Protein AF-A0A950DWE0-F1 (afdb_monomer_lite)

Secondary structure (DSSP, 8-state):
-B-SS-EEEE-TT-SS-SEEEE---B-----SSTTTT---B----EE-PPPP---HHHHHHHHHHHHHHTTPPPTT-HHHHHHHHHHHHHHHHHHHTTSPPPPPP------------S-------------

pLDDT: mean 74.52, std 23.55, range [26.28, 98.31]

Foldseek 3Di:
DDDQQWDWAADPVDDFQRIKIWRWHFDQDPDPDPPRPPRDTDRGDIDGDGDDDDDPVVVVVVVVVVCVVVVHDDPCDPVVVVVVVQVVVQVVVCVVVVNDHRDDPPPDDPPPPPDDDDDDDDDDPPPDPDD

Sequence (131 aa):
IGGTKKMLVWNDLEADEKIKVYDRGVCTNGGSGIEKLAVSYRSGDMWAPRLEQAEALSREFAYFHDCIEASRAPFNDGMAGWRVVRMIEAATESLRVKGRTVPLARTGSLVREEKRACGDKPAQPFVEVAA

Radius of gyration: 21.98 Å; chains: 1; bounding box: 48×46×48 Å

Structure (mmCIF, N/CA/C/O backbone):
data_AF-A0A950DWE0-F1
#
_entry.id   AF-A0A950DWE0-F1
#
loop_
_atom_site.group_PDB
_atom_site.id
_atom_site.type_symbol
_atom_site.label_atom_id
_atom_site.label_alt_id
_atom_site.label_comp_id
_atom_site.label_asym_id
_atom_site.label_entity_id
_atom_site.label_seq_id
_atom_site.pdbx_PDB_ins_code
_atom_site.Cartn_x
_atom_site.Cartn_y
_atom_site.Cartn_z
_atom_site.occupancy
_atom_site.B_iso_or_equiv
_atom_site.auth_seq_id
_atom_site.auth_comp_id
_atom_site.auth_asym_id
_atom_site.auth_atom_id
_atom_site.pdbx_PDB_model_num
ATOM 1 N N . ILE A 1 1 ? -7.144 -6.742 10.919 1.00 78.06 1 ILE A N 1
ATOM 2 C CA . ILE A 1 1 ? -8.432 -6.368 10.278 1.00 78.06 1 ILE A CA 1
ATOM 3 C C . ILE A 1 1 ? -9.459 -7.453 10.593 1.00 78.06 1 ILE A C 1
ATOM 5 O O . ILE A 1 1 ? -9.222 -8.610 10.267 1.00 78.06 1 ILE A O 1
ATOM 9 N N . GLY A 1 2 ? -10.562 -7.117 11.266 1.00 80.19 2 GLY A N 1
ATOM 10 C CA . GLY A 1 2 ? -11.627 -8.073 11.597 1.00 80.19 2 GLY A CA 1
ATOM 11 C C . GLY A 1 2 ? -12.855 -7.864 10.715 1.00 80.19 2 GLY A C 1
ATOM 12 O O . GLY A 1 2 ? -13.335 -6.741 10.606 1.00 80.19 2 GLY A O 1
ATOM 13 N N . GLY A 1 3 ? -13.354 -8.926 10.083 1.00 78.94 3 GLY A N 1
ATOM 14 C CA . GLY A 1 3 ? -14.628 -8.933 9.364 1.00 78.94 3 GLY A CA 1
ATOM 15 C C . GLY A 1 3 ? -15.658 -9.828 10.053 1.00 78.94 3 GLY A C 1
ATOM 16 O O . GLY A 1 3 ? -15.336 -10.596 10.955 1.00 78.94 3 GLY A O 1
ATOM 17 N N . THR A 1 4 ? -16.911 -9.781 9.597 1.00 73.62 4 THR A N 1
ATOM 18 C CA . THR A 1 4 ? -18.013 -10.570 10.185 1.00 73.62 4 THR A CA 1
ATOM 19 C C . THR A 1 4 ? -17.765 -12.080 10.127 1.00 73.62 4 THR A C 1
ATOM 21 O O . THR A 1 4 ? -18.188 -12.808 11.019 1.00 73.62 4 THR A O 1
ATOM 24 N N . LYS A 1 5 ? -17.081 -12.560 9.079 1.00 75.75 5 LYS A N 1
ATOM 25 C CA . LYS A 1 5 ? -16.852 -13.994 8.823 1.00 75.75 5 LYS A CA 1
ATOM 26 C C . LYS A 1 5 ? -15.431 -14.461 9.136 1.00 75.75 5 LYS A C 1
ATOM 28 O O . LYS A 1 5 ? -15.255 -15.611 9.519 1.00 75.75 5 LYS A O 1
ATOM 33 N N . LYS A 1 6 ? -14.435 -13.603 8.900 1.00 82.69 6 LYS A N 1
ATOM 34 C CA . LYS A 1 6 ? -13.008 -13.934 8.989 1.00 82.69 6 LYS A CA 1
ATOM 35 C C . LYS A 1 6 ? -12.225 -12.767 9.574 1.00 82.69 6 LYS A C 1
ATOM 37 O O . LYS A 1 6 ? -12.617 -11.610 9.425 1.00 82.69 6 LYS A O 1
ATOM 42 N N . MET A 1 7 ? -11.079 -13.076 10.161 1.00 86.31 7 MET A N 1
ATOM 43 C CA . MET A 1 7 ? -10.109 -12.111 10.666 1.00 86.31 7 MET A CA 1
ATOM 44 C C . MET A 1 7 ? -8.793 -12.279 9.909 1.00 86.31 7 MET A C 1
ATOM 46 O O . MET A 1 7 ? -8.331 -13.399 9.711 1.00 86.31 7 MET A O 1
ATOM 50 N N . LEU A 1 8 ? -8.189 -11.166 9.503 1.00 89.19 8 LEU A N 1
ATOM 51 C CA . LEU A 1 8 ? -6.874 -11.124 8.875 1.00 89.19 8 LEU A CA 1
ATOM 52 C C . LEU A 1 8 ? -5.895 -10.399 9.795 1.00 89.19 8 LEU A C 1
ATOM 54 O O . LEU A 1 8 ? -6.138 -9.259 10.215 1.00 89.19 8 LEU A O 1
ATOM 58 N N . VAL A 1 9 ? -4.788 -11.069 10.085 1.00 89.06 9 VAL A N 1
ATOM 59 C CA . VAL A 1 9 ? -3.637 -10.501 10.780 1.00 89.06 9 VAL A CA 1
ATOM 60 C C . VAL A 1 9 ? -2.523 -10.339 9.759 1.00 89.06 9 VAL A C 1
ATOM 62 O O . VAL A 1 9 ? -2.217 -11.282 9.031 1.00 89.06 9 VAL A O 1
ATOM 65 N N . TRP A 1 10 ? -1.954 -9.139 9.698 1.00 91.06 10 TRP A N 1
ATOM 66 C CA . TRP A 1 10 ? -0.725 -8.867 8.967 1.00 91.06 10 TRP A CA 1
ATOM 67 C C . TRP A 1 10 ? 0.367 -8.544 9.984 1.00 91.06 10 TRP A C 1
ATOM 69 O O . TRP A 1 10 ? 0.164 -7.684 10.839 1.00 91.06 10 TRP A O 1
ATOM 79 N N . ASN A 1 11 ? 1.480 -9.264 9.902 1.00 88.12 11 ASN A N 1
ATOM 80 C CA . ASN A 1 11 ? 2.677 -9.054 10.697 1.00 88.12 11 ASN A CA 1
ATOM 81 C C . ASN A 1 11 ? 3.884 -9.009 9.754 1.00 88.12 11 ASN A C 1
ATOM 83 O O . ASN A 1 11 ? 4.277 -10.022 9.183 1.00 88.12 11 ASN A O 1
ATOM 87 N N . ASP A 1 12 ? 4.456 -7.831 9.552 1.00 86.00 12 ASP A N 1
ATOM 88 C CA . ASP A 1 12 ? 5.609 -7.630 8.678 1.00 86.00 12 ASP A CA 1
ATOM 89 C C . ASP A 1 12 ? 6.938 -8.065 9.315 1.00 86.00 12 ASP A C 1
ATOM 91 O O . ASP A 1 12 ? 7.900 -8.284 8.575 1.00 86.00 12 ASP A O 1
ATOM 95 N N . LEU A 1 13 ? 6.970 -8.279 10.635 1.00 87.25 13 LEU A N 1
ATOM 96 C CA . LEU A 1 13 ? 8.123 -8.821 11.363 1.00 87.25 13 LEU A CA 1
ATOM 97 C C . LEU A 1 13 ? 8.299 -10.332 11.160 1.00 87.25 13 LEU A C 1
ATOM 99 O O . LEU A 1 13 ? 9.404 -10.850 11.302 1.00 87.25 13 LEU A O 1
ATOM 103 N N . GLU A 1 14 ? 7.230 -11.051 10.814 1.00 84.62 14 GLU A N 1
ATOM 104 C CA . GLU A 1 14 ? 7.319 -12.463 10.438 1.00 84.62 14 GLU A CA 1
ATOM 105 C C . GLU A 1 14 ? 7.824 -12.596 8.994 1.00 84.62 14 GLU A C 1
ATOM 107 O O . GLU A 1 14 ? 7.422 -11.837 8.112 1.00 84.62 14 GLU A O 1
ATOM 112 N N . ALA A 1 15 ? 8.732 -13.537 8.726 1.00 80.12 15 ALA A N 1
ATOM 113 C CA . ALA A 1 15 ? 9.307 -13.706 7.389 1.00 80.12 15 ALA A CA 1
ATOM 114 C C . ALA A 1 15 ? 8.353 -14.453 6.441 1.00 80.12 15 ALA A C 1
ATOM 116 O O . ALA A 1 15 ? 8.059 -13.966 5.347 1.00 80.12 15 ALA A O 1
ATOM 117 N N . ASP A 1 16 ? 7.832 -15.598 6.882 1.00 81.06 16 ASP A N 1
ATOM 118 C CA . ASP A 1 16 ? 7.116 -16.540 6.013 1.00 81.06 16 ASP A CA 1
ATOM 119 C C . ASP A 1 16 ? 5.592 -16.381 6.083 1.00 81.06 16 ASP A C 1
ATOM 121 O O . ASP A 1 16 ? 4.914 -16.355 5.057 1.00 81.06 16 ASP A O 1
ATOM 125 N N . GLU A 1 17 ? 5.040 -16.204 7.284 1.00 86.50 17 GLU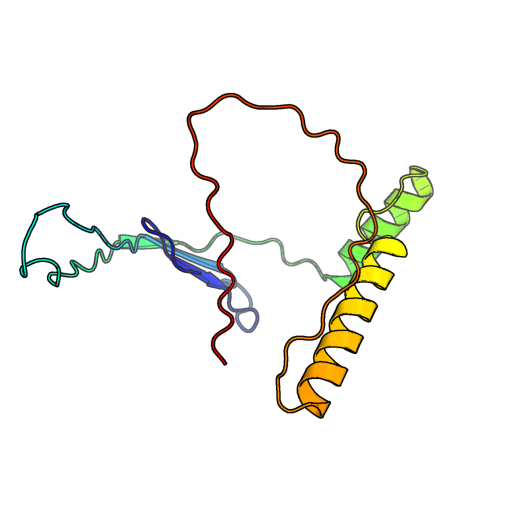 A N 1
ATOM 126 C CA . GLU A 1 17 ? 3.593 -16.157 7.528 1.00 86.50 17 GLU A CA 1
ATOM 127 C C . GLU A 1 17 ? 3.094 -14.729 7.769 1.00 86.50 17 GLU A C 1
ATOM 129 O O . GLU A 1 17 ? 2.302 -14.467 8.677 1.00 86.50 17 GLU A O 1
ATOM 134 N N . LYS A 1 18 ? 3.545 -13.783 6.933 1.00 87.62 18 LYS A N 1
ATOM 135 C CA . LYS A 1 18 ? 3.194 -12.359 7.077 1.00 87.62 18 LYS A CA 1
ATOM 136 C C . LYS A 1 18 ? 1.691 -12.132 7.163 1.00 87.62 18 LYS A C 1
ATOM 138 O O . LYS A 1 18 ? 1.254 -11.221 7.856 1.00 87.62 18 LYS A O 1
ATOM 143 N N . ILE A 1 19 ? 0.895 -12.931 6.456 1.00 91.31 19 ILE A N 1
ATOM 144 C CA . ILE A 1 19 ? -0.564 -12.848 6.479 1.00 91.31 19 ILE A CA 1
ATOM 145 C C . ILE A 1 19 ? -1.131 -14.146 7.042 1.00 91.31 19 ILE A C 1
ATOM 147 O O . ILE A 1 19 ? -0.874 -15.222 6.509 1.00 91.31 19 ILE A O 1
ATOM 151 N N . LYS A 1 20 ? -1.975 -14.026 8.068 1.00 90.44 20 LYS A N 1
ATOM 152 C CA . LYS A 1 20 ? -2.744 -15.137 8.638 1.00 90.44 20 LYS A CA 1
ATOM 153 C C . LYS A 1 20 ? -4.224 -14.832 8.535 1.00 90.44 20 LYS A C 1
ATOM 155 O O . LYS A 1 20 ? -4.692 -13.791 9.007 1.00 90.44 20 LYS A O 1
ATOM 160 N N . VAL A 1 21 ? -4.964 -15.745 7.918 1.00 89.25 21 VAL A N 1
ATOM 161 C CA . VAL A 1 21 ? -6.416 -15.663 7.801 1.00 89.25 21 VAL A CA 1
ATOM 162 C C . VAL A 1 21 ? -7.026 -16.668 8.758 1.00 89.25 21 VAL A C 1
ATOM 164 O O . VAL A 1 21 ? -6.874 -17.877 8.612 1.00 89.25 21 VAL A O 1
ATOM 167 N N . TYR A 1 22 ? -7.758 -16.146 9.727 1.00 86.12 22 TYR A N 1
ATOM 168 C CA . TYR A 1 22 ? -8.503 -16.928 10.693 1.00 86.12 22 TYR A CA 1
ATOM 169 C C . TYR A 1 22 ? -9.965 -16.979 10.268 1.00 86.12 22 TYR A C 1
ATOM 171 O O . TYR A 1 22 ? -10.591 -15.937 10.047 1.00 86.12 22 TYR A O 1
ATOM 179 N N . ASP A 1 23 ? -10.552 -18.173 10.226 1.00 79.50 23 ASP A N 1
ATOM 180 C CA . ASP A 1 23 ? -11.999 -18.355 10.083 1.00 79.50 23 ASP A CA 1
ATOM 181 C C . ASP A 1 23 ? -12.730 -18.094 11.412 1.00 79.50 23 ASP A C 1
ATOM 183 O O . ASP A 1 23 ? -13.502 -18.912 11.914 1.00 79.50 23 ASP A O 1
ATOM 187 N N . ARG A 1 24 ? -12.435 -16.933 12.008 1.00 69.31 24 ARG A N 1
ATOM 188 C CA . ARG A 1 24 ? -13.114 -16.391 13.181 1.00 69.31 24 ARG A CA 1
ATOM 189 C C . ARG A 1 24 ? -14.106 -15.334 12.724 1.00 69.31 24 ARG A C 1
ATOM 191 O O . ARG A 1 24 ? -13.718 -14.335 12.120 1.00 69.31 24 ARG A O 1
ATOM 198 N N . GLY A 1 25 ? -15.375 -15.567 13.028 1.00 62.28 25 GLY A N 1
ATOM 199 C CA . GLY A 1 25 ? -16.470 -14.640 12.778 1.00 62.28 25 GLY A CA 1
ATOM 200 C C . GLY A 1 25 ? -17.294 -14.437 14.041 1.00 62.28 25 GLY A C 1
ATOM 201 O O . GLY A 1 25 ? -17.294 -15.290 14.929 1.00 62.28 25 GLY A O 1
ATOM 202 N N . VAL A 1 26 ? -17.990 -13.306 14.112 1.00 59.47 26 VAL A N 1
ATOM 203 C CA . VAL A 1 26 ? -18.946 -13.009 15.183 1.00 59.47 26 VAL A CA 1
ATOM 204 C C . VAL A 1 26 ? -20.342 -13.158 14.595 1.00 59.47 26 VAL A C 1
ATOM 206 O O . VAL A 1 26 ? -20.743 -12.378 13.732 1.00 59.47 26 VAL A O 1
ATOM 209 N N . CYS A 1 27 ? -21.080 -14.173 15.041 1.00 55.78 27 CYS A N 1
ATOM 210 C CA . CYS A 1 27 ? -22.480 -14.349 14.669 1.00 55.78 27 CYS A CA 1
ATOM 211 C C . CYS A 1 27 ? -23.354 -13.511 15.609 1.00 55.78 27 CYS A C 1
ATOM 213 O O . CYS A 1 27 ? -23.482 -13.833 16.789 1.00 55.78 27 CYS A O 1
ATOM 215 N N . THR A 1 28 ? -23.966 -12.441 15.100 1.00 56.69 28 THR A N 1
ATOM 216 C CA . THR A 1 28 ? -25.000 -11.692 15.823 1.00 56.69 28 THR A CA 1
ATOM 217 C C . THR A 1 28 ? -26.369 -12.292 15.502 1.00 56.69 28 THR A C 1
ATOM 219 O O . THR A 1 28 ? -26.936 -12.054 14.438 1.00 56.69 28 THR A O 1
ATOM 222 N N . ASN A 1 29 ? -26.920 -13.103 16.409 1.00 52.66 29 ASN A N 1
ATOM 223 C CA . ASN A 1 29 ? -28.283 -13.614 16.244 1.00 52.66 29 ASN A CA 1
ATOM 224 C C . ASN A 1 29 ? -29.284 -12.459 16.431 1.00 52.66 29 ASN A C 1
ATOM 226 O O . ASN A 1 29 ? -29.297 -11.789 17.464 1.00 52.66 29 ASN A O 1
ATOM 230 N N . GLY A 1 30 ? -30.102 -12.201 15.407 1.00 48.84 30 GLY A N 1
ATOM 231 C CA . GLY A 1 30 ? -31.032 -11.069 15.302 1.00 48.84 30 GLY A CA 1
ATOM 232 C C . GLY A 1 30 ? -32.275 -11.139 16.200 1.00 48.84 30 GLY A C 1
ATOM 233 O O . GLY A 1 30 ? -33.370 -10.851 15.730 1.00 48.84 30 GLY A O 1
ATOM 234 N N . GLY A 1 31 ? -32.133 -11.516 17.472 1.00 46.94 31 GLY A N 1
ATOM 235 C CA . GLY A 1 31 ? -33.222 -11.512 18.453 1.00 46.94 31 GLY A CA 1
ATOM 236 C C . GLY A 1 31 ? -33.400 -10.146 19.125 1.00 46.94 31 GLY A C 1
ATOM 237 O O . GLY A 1 31 ? -32.429 -9.485 19.498 1.00 46.94 31 GLY A O 1
ATOM 238 N N . SER A 1 32 ? -34.643 -9.695 19.286 1.00 47.44 32 SER A N 1
ATOM 239 C CA . SER A 1 32 ? -34.999 -8.510 20.071 1.00 47.44 32 SER A CA 1
ATOM 240 C C . SER A 1 32 ? -34.924 -8.823 21.569 1.00 47.44 32 SER A C 1
ATOM 242 O O . SER A 1 32 ? -35.853 -9.400 22.123 1.00 47.44 32 SER A O 1
ATOM 244 N N . GLY A 1 33 ? -33.833 -8.444 22.236 1.00 48.69 33 GLY A N 1
ATOM 245 C CA . GLY A 1 33 ? -33.731 -8.575 23.689 1.00 48.69 33 GLY A CA 1
ATOM 246 C C . GLY A 1 33 ? -32.305 -8.549 24.228 1.00 48.69 33 GLY A C 1
ATOM 247 O O . GLY A 1 33 ? -31.332 -8.621 23.482 1.00 48.69 33 GLY A O 1
ATOM 248 N N . ILE A 1 34 ? -32.218 -8.446 25.553 1.00 51.25 34 ILE A N 1
ATOM 249 C CA . ILE A 1 34 ? -31.015 -8.323 26.397 1.00 51.25 34 ILE A CA 1
ATOM 250 C C . ILE A 1 34 ? -30.102 -9.575 26.356 1.00 51.25 34 ILE A C 1
ATOM 252 O O . ILE A 1 34 ? -29.027 -9.573 26.943 1.00 51.25 34 ILE A O 1
ATOM 256 N N . GLU A 1 35 ? -30.482 -10.620 25.607 1.00 47.38 35 GLU A N 1
ATOM 257 C CA . GLU A 1 35 ? -29.691 -11.839 25.344 1.00 47.38 35 GLU A CA 1
ATOM 258 C C . GLU A 1 35 ? -28.574 -11.656 24.292 1.00 47.38 35 GLU A C 1
ATOM 260 O O . GLU A 1 35 ? -27.787 -12.568 24.039 1.00 47.38 35 GLU A O 1
ATOM 265 N N . LYS A 1 36 ? -28.451 -10.466 23.687 1.00 46.62 36 LYS A N 1
ATOM 266 C CA . LYS A 1 36 ? -27.478 -10.143 22.619 1.00 46.62 36 LYS A CA 1
ATOM 267 C C . LYS A 1 36 ? -25.994 -10.242 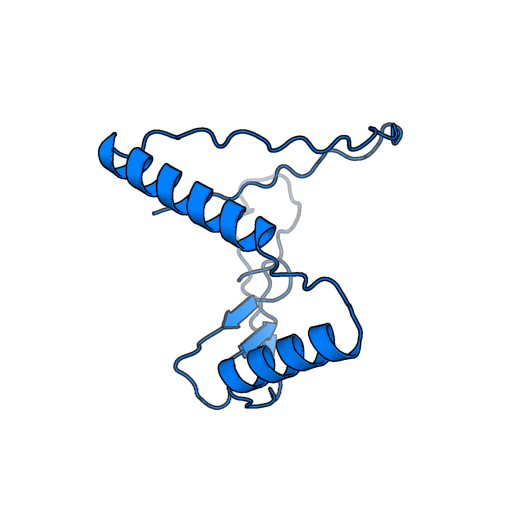22.999 1.00 46.62 36 LYS A C 1
ATOM 269 O O . LYS A 1 36 ? -25.149 -10.060 22.125 1.00 46.62 36 LYS A O 1
ATOM 274 N N . LEU A 1 37 ? -25.654 -10.508 24.260 1.00 49.56 37 LEU A N 1
ATOM 275 C CA . LEU A 1 37 ? -24.260 -10.597 24.705 1.00 49.56 37 LEU A CA 1
ATOM 276 C C . LEU A 1 37 ? -23.677 -12.016 24.666 1.00 49.56 37 LEU A C 1
ATOM 278 O O . LEU A 1 37 ? -22.542 -12.217 25.092 1.00 49.56 37 LEU A O 1
ATOM 282 N N . ALA A 1 38 ? -24.409 -13.003 24.143 1.00 43.75 38 ALA A N 1
ATOM 283 C CA . ALA A 1 38 ? -23.845 -14.318 23.857 1.00 43.75 38 ALA A CA 1
ATOM 284 C C . ALA A 1 38 ? -22.983 -14.251 22.581 1.00 43.75 38 ALA A C 1
ATOM 286 O O . ALA A 1 38 ? -23.370 -14.722 21.511 1.00 43.75 38 ALA A O 1
ATOM 287 N N . VAL A 1 39 ? -21.808 -13.619 22.682 1.00 52.69 39 VAL A N 1
ATOM 288 C CA . VAL A 1 39 ? -20.782 -13.638 21.632 1.00 52.69 39 VAL A CA 1
ATOM 289 C C . VAL A 1 39 ? -20.275 -15.074 21.514 1.00 52.69 39 VAL A C 1
ATOM 291 O O . VAL A 1 39 ? -19.397 -15.506 22.257 1.00 52.69 39 VAL A O 1
ATOM 294 N N . SER A 1 40 ? -20.853 -15.841 20.591 1.00 50.16 40 SER A N 1
ATOM 295 C CA . SER A 1 40 ? -20.321 -17.155 20.236 1.00 50.16 40 SER A CA 1
ATOM 296 C C . SER A 1 40 ? -19.033 -16.958 19.435 1.00 50.16 40 SER A C 1
ATOM 298 O O . SER A 1 40 ? -19.038 -16.473 18.303 1.00 50.16 40 SER A O 1
ATOM 300 N N . TYR A 1 41 ? -17.898 -17.277 20.053 1.00 53.78 41 TYR A N 1
ATOM 301 C CA . TYR A 1 41 ? -16.602 -17.234 19.388 1.00 53.78 41 TYR A CA 1
ATOM 302 C C . TYR A 1 41 ? -16.477 -18.476 18.496 1.00 53.78 41 TYR A C 1
ATOM 304 O O . TYR A 1 41 ? -16.307 -19.590 18.989 1.00 53.78 41 TYR A O 1
ATOM 312 N N . ARG A 1 42 ? -16.586 -18.309 17.173 1.00 54.94 42 ARG A N 1
ATOM 313 C CA . ARG A 1 42 ? -16.273 -19.385 16.223 1.00 54.94 42 ARG A CA 1
ATOM 314 C C . ARG A 1 42 ? -14.754 -19.485 16.103 1.00 54.94 42 ARG A C 1
ATOM 316 O O . ARG A 1 42 ? -14.135 -18.621 15.493 1.00 54.94 42 ARG A O 1
ATOM 323 N N . SER A 1 43 ? -14.153 -20.521 16.679 1.00 58.88 43 SER A N 1
ATOM 324 C CA . SER A 1 43 ? -12.753 -20.879 16.422 1.00 58.88 43 SER A CA 1
ATOM 325 C C . SER A 1 43 ? -12.699 -21.809 15.214 1.00 58.88 43 SER A C 1
ATOM 327 O O . SER A 1 43 ? -12.776 -23.022 15.368 1.00 58.88 43 SER A O 1
ATOM 329 N N . GLY A 1 44 ? -12.660 -21.236 14.009 1.00 68.31 44 GLY A N 1
ATOM 330 C CA . GLY A 1 44 ? -12.389 -21.990 12.783 1.00 68.31 44 GLY A CA 1
ATOM 331 C C . GLY A 1 44 ? -10.892 -22.103 12.474 1.00 68.31 44 GLY A C 1
ATOM 332 O O . GLY A 1 44 ? -10.050 -21.638 13.248 1.00 68.31 44 GLY A O 1
ATOM 333 N N . ASP A 1 45 ? -10.584 -22.696 11.320 1.00 80.62 45 ASP A N 1
ATOM 334 C CA . ASP A 1 45 ? -9.218 -22.940 10.852 1.00 80.62 45 ASP A CA 1
ATOM 335 C C . ASP A 1 45 ? -8.419 -21.646 10.639 1.00 80.62 45 ASP A C 1
ATOM 337 O O . ASP A 1 45 ? -8.962 -20.571 10.351 1.00 80.62 45 ASP A O 1
ATOM 341 N N . MET A 1 46 ? -7.098 -21.771 10.754 1.00 85.38 46 MET A N 1
ATOM 342 C CA . MET A 1 46 ? -6.137 -20.752 10.349 1.00 85.38 46 MET A CA 1
ATOM 343 C C . MET A 1 46 ? -5.410 -21.238 9.101 1.00 85.38 46 MET A C 1
ATOM 345 O O . MET A 1 46 ? -4.967 -22.383 9.050 1.00 85.38 46 MET A O 1
ATOM 349 N N . TRP A 1 47 ? -5.282 -20.364 8.107 1.00 88.12 47 TRP A N 1
ATOM 350 C CA . TRP A 1 47 ? -4.443 -20.621 6.945 1.00 88.12 47 TRP A CA 1
ATOM 351 C C . TRP A 1 47 ? -3.611 -19.383 6.603 1.00 88.12 47 TRP A C 1
ATOM 353 O O . TRP A 1 47 ? -4.072 -18.244 6.739 1.00 88.12 47 TRP A O 1
ATOM 363 N N . ALA A 1 48 ? -2.379 -19.618 6.160 1.00 90.81 48 ALA A N 1
ATOM 364 C CA . ALA A 1 48 ? -1.444 -18.587 5.734 1.00 90.81 48 ALA A CA 1
ATOM 365 C C . ALA A 1 48 ? -1.148 -18.767 4.233 1.00 90.81 48 ALA A C 1
ATOM 367 O O . ALA A 1 48 ? -0.613 -19.809 3.844 1.00 90.81 48 ALA A O 1
ATOM 368 N N . PRO A 1 49 ? -1.525 -17.813 3.357 1.00 90.56 49 PRO A N 1
ATOM 369 C CA . PRO A 1 49 ? -1.140 -17.868 1.952 1.00 90.56 49 PRO A CA 1
ATOM 370 C C . PRO A 1 49 ? 0.377 -17.755 1.804 1.00 90.56 49 PRO A C 1
ATOM 372 O O . PRO A 1 49 ? 1.011 -16.921 2.449 1.00 90.56 49 PRO A O 1
ATOM 375 N N . ARG A 1 50 ? 0.947 -18.522 0.869 1.00 88.38 50 ARG A N 1
ATOM 376 C CA . ARG A 1 50 ? 2.319 -18.287 0.417 1.00 88.38 50 ARG A CA 1
ATOM 377 C C . ARG A 1 50 ? 2.359 -16.971 -0.355 1.00 88.38 50 ARG A C 1
ATOM 379 O O . ARG A 1 50 ? 1.714 -16.844 -1.393 1.00 88.38 50 ARG A O 1
ATOM 386 N N . LEU A 1 51 ? 3.126 -16.013 0.149 1.00 86.56 51 LEU A N 1
ATOM 387 C CA . LEU A 1 51 ? 3.380 -14.748 -0.530 1.00 86.56 51 LEU A CA 1
ATOM 388 C C . LEU A 1 51 ? 4.721 -14.819 -1.252 1.00 86.56 51 LEU A C 1
ATOM 390 O O . LEU A 1 51 ? 5.677 -15.406 -0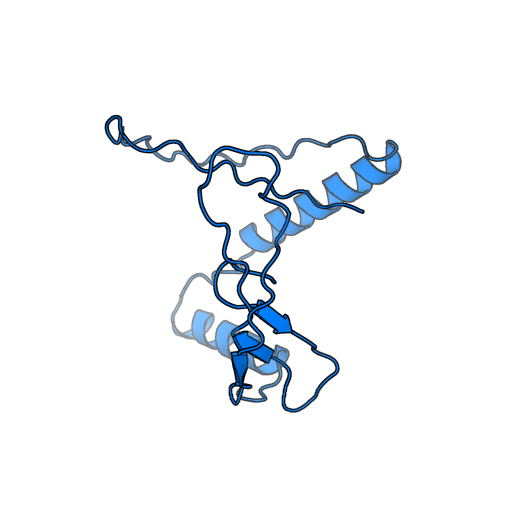.746 1.00 86.56 51 LEU A O 1
ATOM 394 N N . GLU A 1 52 ? 4.799 -14.208 -2.429 1.00 86.44 52 GLU A N 1
ATOM 395 C CA . GLU A 1 52 ? 6.088 -14.017 -3.080 1.00 86.44 52 GLU A CA 1
ATOM 396 C C . GLU A 1 52 ? 6.924 -13.024 -2.273 1.00 86.44 52 GLU A C 1
ATOM 398 O O . GLU A 1 52 ? 6.518 -11.881 -2.044 1.00 86.44 52 GLU A O 1
ATOM 403 N N . GLN A 1 53 ? 8.099 -13.473 -1.838 1.00 82.00 53 GLN A N 1
ATOM 404 C CA . GLN A 1 53 ? 9.089 -12.597 -1.236 1.00 82.00 53 GLN A CA 1
ATOM 405 C C . GLN A 1 53 ? 9.843 -11.884 -2.350 1.00 82.00 53 GLN A C 1
ATOM 407 O O . GLN A 1 53 ? 10.744 -12.435 -2.975 1.00 82.00 53 GLN A O 1
ATOM 412 N N . ALA A 1 54 ? 9.442 -10.647 -2.602 1.00 87.62 54 ALA A N 1
ATOM 413 C CA . ALA A 1 54 ? 10.122 -9.750 -3.513 1.00 87.62 54 ALA A CA 1
ATOM 414 C C . ALA A 1 54 ? 10.401 -8.437 -2.786 1.00 87.62 54 ALA A C 1
ATOM 416 O O . ALA A 1 54 ? 9.555 -7.934 -2.041 1.00 87.62 54 ALA A O 1
ATOM 417 N N . GLU A 1 55 ? 11.594 -7.890 -2.998 1.00 89.94 55 GLU A N 1
ATOM 418 C CA . GLU A 1 55 ? 11.983 -6.610 -2.422 1.00 89.94 55 GLU A CA 1
ATOM 419 C C . GLU A 1 55 ? 11.068 -5.499 -2.958 1.00 89.94 55 GLU A C 1
ATOM 421 O O . GLU A 1 55 ? 10.882 -5.347 -4.169 1.00 89.94 55 GLU A O 1
ATOM 426 N N . ALA A 1 56 ? 10.484 -4.715 -2.046 1.00 89.94 56 ALA A N 1
ATOM 427 C CA . ALA A 1 56 ? 9.533 -3.663 -2.400 1.00 89.94 56 ALA A CA 1
ATOM 428 C C . ALA A 1 56 ? 10.147 -2.628 -3.356 1.00 89.94 56 ALA A C 1
ATOM 430 O O . ALA A 1 56 ? 9.503 -2.236 -4.327 1.00 89.94 56 ALA A O 1
ATOM 431 N N . LEU A 1 57 ? 11.405 -2.237 -3.122 1.00 93.50 57 LEU A N 1
ATOM 432 C CA . LEU A 1 57 ? 12.095 -1.247 -3.945 1.00 93.50 57 LEU A CA 1
ATOM 433 C C . LEU A 1 57 ? 12.368 -1.763 -5.362 1.00 93.50 57 LEU A C 1
ATOM 435 O O . LEU A 1 57 ? 12.155 -1.031 -6.325 1.00 93.50 57 LEU A O 1
ATOM 439 N N . SER A 1 58 ? 12.767 -3.029 -5.514 1.00 95.06 58 SER A N 1
ATOM 440 C CA . SER A 1 58 ? 12.968 -3.622 -6.841 1.00 95.06 58 SER A CA 1
ATOM 441 C C . SER A 1 58 ? 11.666 -3.690 -7.637 1.00 95.06 58 SER A C 1
ATOM 443 O O . SER A 1 58 ? 11.665 -3.400 -8.831 1.00 95.06 58 SER A O 1
ATOM 445 N N . ARG A 1 59 ? 10.543 -4.033 -6.985 1.00 94.44 59 ARG A N 1
ATOM 446 C CA . ARG A 1 59 ? 9.222 -4.053 -7.638 1.00 94.44 59 ARG A CA 1
ATOM 447 C C . ARG A 1 59 ? 8.779 -2.666 -8.079 1.00 94.44 59 ARG A C 1
ATOM 449 O O . ARG A 1 59 ? 8.253 -2.524 -9.179 1.00 94.44 59 ARG A O 1
ATOM 456 N N . GLU A 1 60 ? 8.997 -1.666 -7.235 1.00 95.19 60 GLU A N 1
ATOM 457 C CA . GLU A 1 60 ? 8.670 -0.280 -7.559 1.00 95.19 60 GLU A CA 1
ATOM 458 C C . GLU A 1 60 ? 9.522 0.232 -8.725 1.00 95.19 60 GLU A C 1
ATOM 460 O O . GLU A 1 60 ? 8.997 0.839 -9.655 1.00 95.19 60 GLU A O 1
ATOM 465 N N . PHE A 1 61 ? 10.824 -0.072 -8.730 1.00 95.75 61 PHE A N 1
ATOM 466 C CA . PHE A 1 61 ? 11.715 0.323 -9.818 1.00 95.75 61 PHE A CA 1
ATOM 467 C C . PHE A 1 61 ? 11.344 -0.346 -11.147 1.00 95.75 61 PHE A C 1
ATOM 469 O O . PHE A 1 61 ? 11.305 0.324 -12.177 1.00 95.75 61 PHE A O 1
ATOM 476 N N . ALA A 1 62 ? 11.014 -1.642 -11.124 1.00 96.19 62 ALA A N 1
ATOM 477 C CA . ALA A 1 62 ? 10.519 -2.351 -12.302 1.00 96.19 62 ALA A CA 1
ATOM 478 C C . ALA A 1 62 ? 9.222 -1.717 -12.831 1.00 96.19 62 ALA A C 1
ATOM 480 O O . ALA A 1 62 ? 9.112 -1.417 -14.015 1.00 96.19 62 ALA A O 1
ATOM 481 N N . TYR A 1 63 ? 8.274 -1.415 -11.941 1.00 96.44 63 TYR A N 1
ATOM 482 C CA . TYR A 1 63 ? 7.035 -0.736 -12.310 1.00 96.44 63 TYR A CA 1
ATOM 483 C C . TYR A 1 63 ? 7.277 0.662 -12.910 1.00 96.44 63 TYR A C 1
ATOM 485 O O . TYR A 1 63 ? 6.631 1.034 -13.894 1.00 96.44 63 TYR A O 1
ATOM 493 N N . PHE A 1 64 ? 8.210 1.431 -12.346 1.00 95.81 64 PHE A N 1
ATOM 494 C CA . PHE A 1 64 ? 8.593 2.743 -12.863 1.00 95.81 64 PHE A CA 1
ATOM 495 C C . PHE A 1 64 ? 9.200 2.645 -14.267 1.00 95.81 64 PHE A C 1
ATOM 497 O O . PHE A 1 64 ? 8.780 3.372 -15.169 1.00 95.81 64 PHE A O 1
ATOM 504 N N . HIS A 1 65 ? 10.127 1.708 -14.466 1.00 97.00 65 HIS A N 1
ATOM 505 C CA . HIS A 1 65 ? 10.708 1.403 -15.770 1.00 97.00 65 HIS A CA 1
ATOM 506 C C . HIS A 1 65 ? 9.627 1.034 -16.799 1.00 97.00 65 HIS A C 1
ATOM 508 O O . HIS A 1 65 ? 9.574 1.623 -17.877 1.00 97.00 65 HIS A O 1
ATOM 514 N N . ASP A 1 66 ? 8.698 0.145 -16.441 1.00 97.75 66 ASP A N 1
ATOM 515 C CA . ASP A 1 66 ? 7.600 -0.266 -17.323 1.00 97.75 66 ASP A CA 1
ATOM 516 C C . ASP A 1 66 ? 6.686 0.904 -17.711 1.00 97.75 66 ASP A C 1
ATOM 518 O O . ASP A 1 66 ? 6.145 0.946 -18.816 1.00 97.75 66 ASP A O 1
ATOM 522 N N . CYS A 1 67 ? 6.485 1.871 -16.811 1.00 97.56 67 CYS A N 1
ATOM 523 C CA . CYS A 1 67 ? 5.716 3.074 -17.122 1.00 97.56 67 CYS A CA 1
ATOM 524 C C . CYS A 1 67 ? 6.429 3.978 -18.134 1.00 97.56 67 CYS A C 1
ATOM 526 O O . CYS A 1 67 ? 5.751 4.570 -18.976 1.00 97.56 67 CYS A O 1
ATOM 528 N N . ILE A 1 68 ? 7.763 4.060 -18.082 1.00 96.69 68 ILE A N 1
ATOM 529 C CA . ILE A 1 68 ? 8.566 4.811 -19.056 1.00 96.69 68 ILE A CA 1
ATOM 530 C 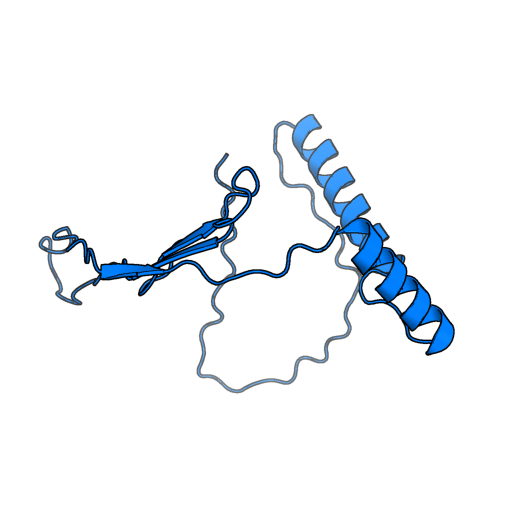C . ILE A 1 68 ? 8.469 4.149 -20.431 1.00 96.69 68 ILE A C 1
ATOM 532 O O . ILE A 1 68 ? 8.064 4.805 -21.390 1.00 96.69 68 ILE A O 1
ATOM 536 N N . GLU A 1 69 ? 8.760 2.850 -20.512 1.00 98.31 69 GLU A N 1
ATOM 537 C CA . GLU A 1 69 ? 8.733 2.090 -21.770 1.00 98.31 69 GLU A CA 1
ATOM 538 C C . GLU A 1 69 ? 7.344 2.117 -22.423 1.00 98.31 69 GLU A C 1
ATOM 540 O O . GLU A 1 69 ? 7.204 2.365 -23.620 1.00 98.31 69 GLU A O 1
ATOM 545 N N . ALA A 1 70 ? 6.285 1.933 -21.629 1.00 97.50 70 ALA A N 1
ATOM 546 C CA . ALA A 1 70 ? 4.911 1.940 -22.125 1.00 97.50 70 ALA A CA 1
ATOM 547 C C . ALA A 1 70 ? 4.310 3.348 -22.288 1.00 97.50 70 ALA A C 1
ATOM 549 O O . ALA A 1 70 ? 3.139 3.458 -22.658 1.00 97.50 70 ALA A O 1
ATOM 550 N N . SER A 1 71 ? 5.054 4.420 -21.977 1.00 96.44 71 SER A N 1
ATOM 551 C CA . SER A 1 71 ? 4.543 5.803 -21.950 1.00 96.44 71 SER A CA 1
A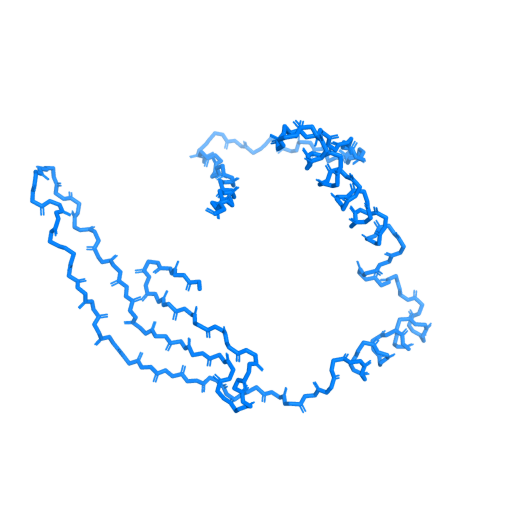TOM 552 C C . SER A 1 71 ? 3.226 5.942 -21.167 1.00 96.44 71 SER A C 1
ATOM 554 O O . SER A 1 71 ? 2.288 6.630 -21.578 1.00 96.44 71 SER A O 1
ATOM 556 N N . ARG A 1 72 ? 3.135 5.249 -20.029 1.00 96.25 72 ARG A N 1
ATOM 557 C CA . ARG A 1 72 ? 1.931 5.160 -19.197 1.00 96.25 72 ARG A CA 1
ATOM 558 C C . ARG A 1 72 ? 2.063 6.056 -17.973 1.00 96.25 72 ARG A C 1
ATOM 560 O O . ARG A 1 72 ? 3.086 6.051 -17.297 1.00 96.25 72 ARG A O 1
ATOM 567 N N . ALA A 1 73 ? 0.991 6.772 -17.641 1.00 94.62 73 ALA A N 1
ATOM 568 C CA . ALA A 1 73 ? 0.929 7.537 -16.401 1.00 94.62 73 ALA A CA 1
ATOM 569 C C . ALA A 1 73 ? 0.924 6.588 -15.184 1.00 94.62 73 ALA A C 1
ATOM 571 O O . ALA A 1 73 ? 0.043 5.722 -15.101 1.00 94.62 73 ALA A O 1
ATOM 572 N N . PRO A 1 74 ? 1.874 6.726 -14.242 1.00 95.12 74 PRO A N 1
ATOM 573 C CA . PRO A 1 74 ? 1.892 5.894 -13.051 1.00 95.12 74 PRO A CA 1
ATOM 574 C C . PRO A 1 74 ? 0.738 6.259 -12.103 1.00 95.12 74 PRO A C 1
ATOM 576 O O . PRO A 1 74 ? 0.358 7.422 -11.998 1.00 95.12 74 PRO A O 1
ATOM 579 N N . PHE A 1 75 ? 0.180 5.287 -11.371 1.00 92.38 75 PHE A N 1
ATOM 580 C CA . PHE A 1 75 ? -0.883 5.565 -10.389 1.00 92.38 75 PHE A CA 1
ATOM 581 C C . PHE A 1 75 ? -0.391 6.393 -9.182 1.00 92.38 75 PHE A C 1
ATOM 583 O O . PHE A 1 75 ? -1.179 7.093 -8.544 1.00 92.38 75 PHE A O 1
ATOM 590 N N . ASN A 1 76 ? 0.902 6.306 -8.865 1.00 92.69 76 ASN A N 1
ATOM 591 C CA . ASN A 1 76 ? 1.612 7.056 -7.829 1.00 92.69 76 ASN A CA 1
ATOM 592 C C . ASN A 1 76 ? 2.358 8.267 -8.421 1.00 92.69 76 ASN A C 1
ATOM 594 O O . ASN A 1 76 ? 3.520 8.517 -8.111 1.00 92.69 76 ASN A O 1
ATOM 598 N N . ASP A 1 77 ? 1.681 9.014 -9.291 1.00 93.25 77 ASP A N 1
ATOM 599 C CA . ASP A 1 77 ? 2.208 10.221 -9.924 1.00 93.25 77 ASP A CA 1
ATOM 600 C C . ASP A 1 77 ? 2.482 11.379 -8.939 1.00 93.25 77 ASP A C 1
ATOM 602 O O . ASP A 1 77 ? 2.207 11.327 -7.735 1.00 93.25 77 ASP A O 1
ATOM 606 N N . GLY A 1 78 ? 2.999 12.491 -9.469 1.00 93.50 78 GLY A N 1
ATOM 607 C CA . GLY A 1 78 ? 3.252 13.695 -8.673 1.00 93.50 78 GLY A CA 1
ATOM 608 C C . GLY A 1 78 ? 1.997 14.243 -7.979 1.00 93.50 78 GLY A C 1
ATOM 609 O O . GLY A 1 78 ? 2.092 14.780 -6.875 1.00 93.50 78 GLY A O 1
ATOM 610 N N . MET A 1 79 ? 0.807 14.057 -8.564 1.00 94.12 79 MET A N 1
ATOM 611 C CA . MET A 1 79 ? -0.450 14.461 -7.931 1.00 94.12 79 MET A CA 1
ATOM 612 C C . MET A 1 79 ? -0.798 13.572 -6.737 1.00 94.12 79 MET A C 1
ATOM 614 O O . MET A 1 79 ? -1.339 14.072 -5.747 1.00 94.12 79 MET A O 1
ATOM 618 N N . ALA A 1 80 ? -0.493 12.274 -6.793 1.00 92.94 80 ALA A N 1
ATOM 619 C CA . ALA A 1 80 ? -0.583 11.380 -5.646 1.00 92.94 80 ALA A CA 1
ATOM 620 C C . ALA A 1 80 ? 0.356 11.821 -4.521 1.00 92.94 80 ALA A C 1
ATOM 622 O O . ALA A 1 80 ? -0.105 11.979 -3.388 1.00 92.94 80 ALA A O 1
ATOM 623 N N . GLY A 1 81 ? 1.616 12.125 -4.844 1.00 94.38 81 GLY A N 1
ATOM 624 C CA . GLY A 1 81 ? 2.577 12.671 -3.882 1.00 94.38 81 GLY A CA 1
ATOM 625 C C . GLY A 1 81 ? 2.091 13.972 -3.235 1.00 94.38 81 GLY A C 1
ATOM 626 O O . GLY A 1 81 ? 2.090 14.101 -2.011 1.00 94.38 81 GLY A O 1
ATOM 627 N N . TRP A 1 82 ? 1.573 14.907 -4.037 1.00 94.62 82 TRP A N 1
ATOM 628 C CA . TRP A 1 82 ? 1.016 16.171 -3.548 1.00 94.62 82 TRP A CA 1
ATOM 629 C C . TRP A 1 82 ? -0.130 15.966 -2.547 1.00 94.62 82 TRP A C 1
ATOM 631 O O . TRP A 1 82 ? -0.168 16.631 -1.511 1.00 94.62 82 TRP A O 1
ATOM 641 N N . ARG A 1 83 ? -1.046 15.019 -2.807 1.00 93.69 83 ARG A N 1
ATOM 642 C CA . ARG A 1 83 ? -2.153 14.708 -1.881 1.00 93.69 83 ARG A CA 1
ATOM 643 C C . ARG A 1 83 ? -1.640 14.214 -0.529 1.00 93.69 83 ARG A C 1
ATOM 645 O O . ARG A 1 83 ? -2.172 14.627 0.498 1.00 93.69 83 ARG A O 1
ATOM 652 N N . VAL A 1 84 ? -0.610 13.367 -0.528 1.00 95.06 84 VAL A N 1
ATOM 653 C CA . VAL A 1 84 ? -0.004 12.834 0.702 1.00 95.06 84 VAL A CA 1
ATOM 654 C C . VAL A 1 84 ? 0.673 13.945 1.502 1.00 95.06 84 VAL A C 1
ATOM 656 O O . VAL A 1 84 ? 0.406 14.080 2.694 1.00 95.06 84 VAL A O 1
ATOM 659 N N . VAL A 1 85 ? 1.480 14.791 0.853 1.00 96.19 85 VAL A N 1
ATOM 660 C CA . VAL A 1 85 ? 2.147 15.921 1.523 1.00 96.19 85 VAL A CA 1
ATOM 661 C C . VAL A 1 85 ? 1.120 16.851 2.172 1.00 96.19 85 VAL A C 1
ATOM 663 O O . VAL A 1 85 ? 1.250 17.174 3.349 1.00 96.19 85 VAL A O 1
ATOM 666 N N . ARG A 1 86 ? 0.036 17.190 1.463 1.00 95.31 86 ARG A N 1
ATOM 667 C CA . ARG A 1 86 ? -1.062 18.001 2.016 1.00 95.31 86 ARG A CA 1
ATOM 668 C C . ARG A 1 86 ? -1.702 17.384 3.260 1.00 95.31 86 ARG A C 1
ATOM 670 O O . ARG A 1 86 ? -2.016 18.108 4.203 1.00 95.31 86 ARG A O 1
ATOM 677 N N . MET A 1 87 ? -1.907 16.067 3.274 1.00 95.12 87 MET A N 1
ATOM 678 C CA . MET A 1 87 ? -2.439 15.368 4.449 1.00 95.12 87 MET A CA 1
ATOM 679 C C . MET A 1 87 ? -1.475 15.457 5.638 1.00 95.12 87 MET A C 1
ATOM 681 O O . MET A 1 87 ? -1.918 15.727 6.752 1.00 95.12 87 MET A O 1
ATOM 685 N N . ILE A 1 88 ? -0.170 15.285 5.404 1.00 96.75 88 ILE A N 1
ATOM 686 C CA . ILE A 1 88 ? 0.860 15.366 6.453 1.00 96.75 88 ILE A CA 1
ATOM 687 C C . ILE A 1 88 ? 0.971 16.792 7.011 1.00 96.75 88 ILE A C 1
ATOM 689 O O . ILE A 1 88 ? 1.046 16.971 8.228 1.00 96.75 88 ILE A O 1
ATOM 693 N N . GLU A 1 89 ? 0.920 17.814 6.156 1.00 96.00 89 GLU A N 1
ATOM 694 C CA . GLU A 1 89 ? 0.886 19.223 6.573 1.00 96.00 89 GLU A CA 1
ATOM 695 C C . GLU A 1 89 ? -0.326 19.513 7.470 1.00 96.00 89 GLU A C 1
ATOM 697 O O . GLU A 1 89 ? -0.184 20.091 8.549 1.00 96.00 89 GLU A O 1
ATOM 702 N N . ALA A 1 90 ? -1.518 19.065 7.065 1.00 95.81 90 ALA A N 1
ATOM 703 C CA . ALA A 1 90 ? -2.738 19.262 7.842 1.00 95.81 90 ALA A CA 1
ATOM 704 C C . ALA A 1 90 ? -2.715 18.509 9.180 1.00 95.81 90 ALA A C 1
ATOM 706 O O . ALA A 1 90 ? -3.154 19.052 10.195 1.00 95.81 90 ALA A O 1
ATOM 707 N N . ALA A 1 91 ? -2.177 17.286 9.205 1.00 96.44 91 ALA A N 1
ATOM 708 C CA . ALA A 1 91 ? -1.981 16.529 10.438 1.00 96.44 91 ALA A CA 1
ATOM 709 C C . ALA A 1 91 ? -0.996 17.240 11.382 1.00 96.44 91 ALA A C 1
ATOM 711 O O . ALA A 1 91 ? -1.252 17.348 12.580 1.00 96.44 91 ALA A O 1
ATOM 712 N N . THR A 1 92 ? 0.088 17.796 10.838 1.00 96.94 92 THR A N 1
ATOM 713 C CA . THR A 1 92 ? 1.082 18.560 11.605 1.00 96.94 92 THR A CA 1
ATOM 714 C C . THR A 1 92 ? 0.464 19.816 12.221 1.00 96.94 92 THR A C 1
ATOM 716 O O . THR A 1 92 ? 0.637 20.068 13.415 1.00 96.94 92 THR A O 1
ATOM 719 N N . GLU A 1 93 ? -0.318 20.578 11.451 1.00 96.44 93 GLU A N 1
ATOM 720 C CA . GLU A 1 93 ? -1.027 21.742 11.992 1.00 96.44 93 GLU A CA 1
ATOM 721 C C . GLU A 1 93 ? -2.056 21.320 13.045 1.00 96.44 93 GLU A C 1
ATOM 723 O O . GLU A 1 93 ? -2.127 21.945 14.101 1.00 96.44 93 GLU A O 1
ATOM 728 N N . SER A 1 94 ? -2.793 20.226 12.816 1.00 97.69 94 SER A N 1
ATOM 729 C CA . SER A 1 94 ? -3.746 19.672 13.785 1.00 97.69 94 SER A CA 1
ATOM 730 C C . SER A 1 94 ? -3.086 19.401 15.137 1.00 97.69 94 SER A C 1
ATOM 732 O O . SER A 1 94 ? -3.589 19.853 16.169 1.00 97.69 94 SER A O 1
ATOM 734 N N . LEU A 1 95 ? -1.919 18.747 15.140 1.00 97.19 95 LEU A N 1
ATOM 735 C CA . LEU A 1 95 ? -1.136 18.500 16.353 1.00 97.19 95 LEU A CA 1
ATOM 736 C C . LEU A 1 95 ? -0.752 19.810 17.057 1.00 97.19 95 LEU A C 1
ATOM 738 O O . LEU A 1 95 ? -0.893 19.919 18.277 1.00 97.19 95 LEU A O 1
ATOM 742 N N . ARG A 1 96 ? -0.355 20.839 16.298 1.00 96.25 96 ARG A N 1
ATOM 743 C CA . ARG A 1 96 ? -0.004 22.163 16.838 1.00 96.25 96 ARG A CA 1
ATOM 744 C C . ARG A 1 96 ? -1.186 22.855 17.522 1.00 96.25 96 ARG A C 1
ATOM 746 O O . ARG A 1 96 ? -1.001 23.545 18.524 1.00 96.25 96 ARG A O 1
ATOM 753 N N . VAL A 1 97 ? -2.405 22.646 17.023 1.00 95.88 97 VAL A N 1
ATOM 754 C CA . VAL A 1 97 ? -3.645 23.206 17.590 1.00 95.88 97 VAL A CA 1
ATOM 755 C C . VAL A 1 97 ? -4.399 22.227 18.502 1.00 95.88 97 VAL A C 1
ATOM 757 O O . VAL A 1 97 ? -5.617 22.340 18.652 1.00 95.88 97 VAL A O 1
ATOM 760 N N . LYS A 1 98 ? -3.676 21.303 19.154 1.00 95.31 98 LYS A N 1
ATOM 761 C CA . LYS A 1 98 ? -4.201 20.329 20.134 1.00 95.31 98 LYS A CA 1
ATOM 762 C C . LYS A 1 98 ? -5.239 19.358 19.554 1.00 95.31 98 LYS A C 1
ATOM 764 O O . LYS A 1 98 ? -6.264 19.094 20.176 1.00 95.31 98 LYS A O 1
ATOM 769 N N . GLY A 1 99 ? -4.981 18.843 18.356 1.00 93.38 99 GLY A N 1
ATOM 770 C CA . GLY A 1 99 ? -5.804 17.815 17.713 1.00 93.38 99 GLY A CA 1
ATOM 771 C C . GLY A 1 99 ? -7.088 18.340 17.070 1.00 93.38 99 GLY A C 1
ATOM 772 O O . GLY A 1 99 ? -7.990 17.561 16.770 1.00 93.38 99 GLY A O 1
ATOM 773 N N . ARG A 1 100 ? -7.214 19.656 16.847 1.00 95.25 100 ARG A N 1
ATOM 774 C CA . ARG A 1 100 ? -8.362 20.199 16.106 1.00 95.25 100 ARG A CA 1
ATOM 775 C C . ARG A 1 100 ? -8.317 19.721 14.656 1.00 95.25 100 ARG A C 1
ATOM 777 O O . ARG A 1 100 ? -7.257 19.711 14.034 1.00 95.25 100 ARG A O 1
ATOM 784 N N . THR A 1 101 ? -9.473 19.393 14.091 1.00 93.94 101 THR A N 1
ATOM 785 C CA . THR A 1 101 ? -9.605 19.030 12.676 1.00 93.94 101 THR A CA 1
ATOM 786 C C . THR A 1 101 ? -9.158 20.173 11.762 1.00 93.94 101 THR A C 1
ATOM 788 O O . THR A 1 101 ? -9.696 21.280 11.851 1.00 93.94 101 THR A O 1
ATOM 791 N N . VAL A 1 102 ? -8.217 19.894 10.858 1.00 94.69 102 VAL A N 1
ATOM 792 C CA . VAL A 1 102 ? -7.772 20.825 9.811 1.00 94.69 102 VAL A CA 1
ATOM 793 C C . VAL A 1 102 ? -8.391 20.387 8.479 1.00 94.69 102 VAL A C 1
ATOM 795 O O . VAL A 1 102 ? -8.156 19.255 8.051 1.00 94.69 102 VAL A O 1
ATOM 798 N N . PRO A 1 103 ? -9.214 21.226 7.825 1.00 92.38 103 PRO A N 1
ATOM 799 C CA . PRO A 1 103 ? -9.863 20.849 6.577 1.00 92.38 103 PRO A CA 1
ATOM 800 C C . PRO A 1 103 ? -8.851 20.790 5.428 1.00 92.38 103 PRO A C 1
ATOM 802 O O . PRO A 1 103 ? -8.071 21.716 5.217 1.00 92.38 103 PRO A O 1
ATOM 805 N N . LEU A 1 104 ? -8.915 19.721 4.637 1.00 90.94 104 LEU A N 1
ATOM 806 C CA . LEU A 1 104 ? -8.215 19.629 3.360 1.00 90.94 104 LEU A CA 1
ATOM 807 C C . LEU A 1 104 ? -9.119 20.193 2.264 1.00 90.94 104 LEU A C 1
ATOM 809 O O . LEU A 1 104 ? -10.267 19.767 2.121 1.00 90.94 104 LEU A O 1
ATOM 813 N N . ALA A 1 105 ? -8.614 21.151 1.485 1.00 80.00 105 ALA A N 1
ATOM 814 C CA . ALA A 1 105 ? -9.336 21.640 0.317 1.00 80.00 105 ALA A CA 1
ATOM 815 C C . ALA A 1 105 ? -9.598 20.463 -0.634 1.00 80.00 105 ALA A C 1
ATOM 817 O O . ALA A 1 105 ? -8.668 19.757 -1.030 1.00 80.00 105 ALA A O 1
ATOM 818 N N . ARG A 1 106 ? -10.864 20.236 -1.002 1.00 70.75 106 ARG A N 1
ATOM 819 C CA . ARG A 1 106 ? -11.190 19.266 -2.049 1.00 70.75 106 ARG A CA 1
ATOM 820 C C . ARG A 1 106 ? -10.638 19.804 -3.361 1.00 70.75 106 ARG A C 1
ATOM 822 O O . ARG A 1 106 ? -11.186 20.753 -3.915 1.00 70.75 106 ARG A O 1
ATOM 829 N N . THR A 1 107 ? -9.565 19.202 -3.863 1.00 59.94 107 THR A N 1
ATOM 830 C CA . THR A 1 107 ? -9.165 19.389 -5.258 1.00 59.94 107 THR A CA 1
ATOM 831 C C . THR A 1 107 ? -10.322 18.885 -6.108 1.00 59.94 107 THR A C 1
ATOM 833 O O . THR A 1 107 ? -10.673 17.708 -6.034 1.00 59.94 107 THR A O 1
ATOM 836 N N . GLY A 1 108 ? -10.989 19.808 -6.800 1.00 50.84 108 GLY A N 1
ATOM 837 C CA . GLY A 1 108 ? -12.271 19.563 -7.444 1.00 50.84 108 GLY A CA 1
ATOM 838 C C . GLY A 1 108 ? -12.234 18.340 -8.350 1.00 50.84 108 GLY A C 1
ATOM 839 O O . GLY A 1 108 ? -11.497 18.302 -9.330 1.00 50.84 108 GLY A O 1
ATOM 840 N N . SER A 1 109 ? -13.075 17.361 -8.043 1.00 44.28 109 SER A N 1
ATOM 841 C CA . SER A 1 109 ? -13.547 16.419 -9.036 1.00 44.28 109 SER A CA 1
ATOM 842 C C . SER A 1 109 ? -14.902 16.928 -9.523 1.00 44.28 109 SER A C 1
ATOM 844 O O . SER A 1 109 ? -15.887 16.961 -8.787 1.00 44.28 109 SER A O 1
ATOM 846 N N . LEU A 1 110 ? -14.955 17.346 -10.789 1.00 42.91 110 LEU A N 1
ATOM 847 C CA . LEU A 1 110 ? -16.194 17.335 -11.561 1.00 42.91 110 LEU A CA 1
ATOM 848 C C . LEU A 1 110 ? -16.584 15.863 -11.765 1.00 42.91 110 LEU A C 1
ATOM 850 O O . LEU A 1 110 ? -16.439 15.319 -12.855 1.00 42.91 110 LEU A O 1
ATOM 854 N N . VAL A 1 111 ? -17.028 15.181 -10.709 1.00 44.59 111 VAL A N 1
ATOM 855 C CA . VAL A 1 111 ? -17.798 13.951 -10.885 1.00 44.59 111 VAL A CA 1
ATOM 856 C C . VAL A 1 111 ? -19.217 14.418 -11.155 1.00 44.59 111 VAL A C 1
ATOM 858 O O . VAL A 1 111 ? -19.879 14.944 -10.265 1.00 44.59 111 VAL A O 1
ATOM 861 N N . ARG A 1 112 ? -19.666 14.294 -12.409 1.00 33.41 112 ARG A N 1
ATOM 862 C CA . ARG A 1 112 ? -21.089 14.411 -12.737 1.00 33.41 112 ARG A CA 1
ATOM 863 C C . ARG A 1 112 ? -21.840 13.430 -11.836 1.00 33.41 112 ARG A C 1
ATOM 865 O O . ARG A 1 112 ? -21.631 12.225 -11.944 1.00 33.41 112 ARG A O 1
ATOM 872 N N . GLU A 1 113 ? -22.681 13.947 -10.947 1.00 35.06 113 GLU A N 1
ATOM 873 C CA . GLU A 1 113 ? -23.642 13.140 -10.199 1.00 35.06 113 GLU A CA 1
ATOM 874 C C . GLU A 1 113 ? -24.628 12.518 -11.197 1.00 35.06 113 GLU A C 1
ATOM 876 O O . GLU A 1 113 ? -25.613 13.137 -11.602 1.00 35.06 113 GLU A O 1
ATOM 881 N N . GLU A 1 114 ? -24.373 11.282 -11.625 1.00 34.75 114 GLU A N 1
ATOM 882 C CA . GLU A 1 114 ? -25.444 10.440 -12.143 1.00 34.75 114 GLU A CA 1
ATOM 883 C C . GLU A 1 114 ? -26.349 10.078 -10.967 1.00 34.75 114 GLU A C 1
ATOM 885 O O . GLU A 1 114 ? -25.983 9.302 -10.082 1.00 34.75 114 GLU A O 1
ATOM 890 N N . LYS A 1 115 ? -27.548 10.670 -10.955 1.00 32.88 115 LYS A N 1
ATOM 891 C CA . LYS A 1 115 ? -28.643 10.279 -10.068 1.00 32.88 115 LYS A CA 1
ATOM 892 C C . LYS A 1 115 ? -28.894 8.774 -10.211 1.00 32.88 115 LYS A C 1
ATOM 894 O O . LYS A 1 115 ? -29.577 8.353 -11.143 1.00 32.88 115 LYS A O 1
ATOM 899 N N . ARG A 1 116 ? -28.403 7.960 -9.272 1.00 36.09 116 ARG A N 1
ATOM 900 C CA . ARG A 1 116 ? -28.957 6.620 -9.043 1.00 36.09 116 ARG A CA 1
ATOM 901 C C . ARG A 1 116 ? -30.165 6.735 -8.127 1.00 36.09 116 ARG A C 1
ATOM 903 O O . ARG A 1 116 ? -30.146 7.435 -7.118 1.00 36.09 116 ARG A O 1
ATOM 910 N N . ALA A 1 117 ? -31.237 6.096 -8.575 1.00 34.59 117 ALA A N 1
ATOM 911 C CA . ALA A 1 117 ? -32.547 6.106 -7.960 1.00 34.59 117 ALA A CA 1
ATOM 912 C C . ALA A 1 117 ? -32.532 5.535 -6.531 1.00 34.59 117 ALA A C 1
ATOM 914 O O . ALA A 1 117 ? -31.694 4.716 -6.164 1.00 34.59 117 ALA A O 1
ATOM 915 N N . CYS A 1 118 ? -33.499 6.021 -5.757 1.00 34.53 118 CYS A N 1
ATOM 916 C CA . CYS A 1 118 ? -33.835 5.683 -4.380 1.00 34.53 118 CYS A CA 1
ATOM 917 C C . CYS A 1 118 ? -33.743 4.172 -4.080 1.00 34.53 118 CYS A C 1
ATOM 919 O O . CYS A 1 118 ? -34.421 3.379 -4.730 1.00 34.53 118 CYS A O 1
ATOM 921 N N . GLY A 1 119 ? -32.936 3.786 -3.082 1.00 43.22 119 GLY A N 1
ATOM 922 C CA . GLY A 1 119 ? -32.905 2.411 -2.568 1.00 43.22 119 GLY A CA 1
ATOM 923 C C . GLY A 1 119 ? -31.767 2.072 -1.601 1.00 43.22 119 GLY A C 1
ATOM 924 O O . GLY A 1 119 ? -31.993 1.310 -0.669 1.00 43.22 119 GLY A O 1
ATOM 925 N N . ASP A 1 120 ? -30.587 2.679 -1.741 1.00 36.44 120 ASP A N 1
ATOM 926 C CA . ASP A 1 120 ? -29.420 2.347 -0.912 1.00 36.44 120 ASP A CA 1
ATOM 927 C C . ASP A 1 120 ? -29.021 3.516 -0.008 1.00 36.44 120 ASP A C 1
ATOM 929 O O . ASP A 1 120 ? -28.653 4.597 -0.473 1.00 36.44 120 ASP A O 1
ATOM 933 N N . LYS A 1 121 ? -29.078 3.308 1.315 1.00 36.97 121 LYS A N 1
ATOM 934 C CA . LYS A 1 121 ? -28.441 4.227 2.266 1.00 36.97 121 LYS A CA 1
ATOM 935 C C . LYS A 1 121 ? -26.930 4.200 2.006 1.00 36.97 121 LYS A C 1
ATOM 937 O O . LYS A 1 121 ? -26.350 3.116 2.053 1.00 36.97 121 LYS A O 1
ATOM 942 N N . PRO A 1 122 ? -26.267 5.349 1.794 1.00 31.97 122 PRO A N 1
ATOM 943 C CA . PRO A 1 122 ? -24.819 5.367 1.687 1.00 31.97 122 PRO A CA 1
ATOM 944 C C . PRO A 1 122 ? -24.224 4.921 3.025 1.00 31.97 122 PRO A C 1
ATOM 946 O O . PRO A 1 122 ? -24.483 5.531 4.066 1.00 31.97 122 PRO A O 1
ATOM 949 N N . ALA A 1 123 ? -23.435 3.845 2.999 1.00 39.16 123 ALA A N 1
ATOM 950 C CA . ALA A 1 123 ? -22.558 3.501 4.105 1.00 39.16 123 ALA A CA 1
ATOM 951 C C . ALA A 1 123 ? -21.607 4.684 4.311 1.00 39.16 123 ALA A C 1
ATOM 953 O O . ALA A 1 123 ? -20.762 4.974 3.464 1.00 39.16 123 ALA A O 1
ATOM 954 N N . GLN A 1 124 ? -21.795 5.415 5.408 1.00 36.34 124 GLN A N 1
ATOM 955 C CA . GLN A 1 124 ? -20.852 6.444 5.817 1.00 36.34 124 GLN A CA 1
ATOM 956 C C . GLN A 1 124 ? -19.510 5.749 6.086 1.00 36.34 124 GLN A C 1
ATOM 958 O O . GLN A 1 124 ? -19.486 4.798 6.872 1.00 36.34 124 GLN A O 1
ATOM 963 N N . PRO A 1 125 ? -18.398 6.169 5.460 1.00 33.34 125 PRO A N 1
ATOM 964 C CA . PRO A 1 125 ? -17.091 5.660 5.828 1.00 33.34 125 PRO A CA 1
ATOM 965 C C . PRO A 1 125 ? -16.728 6.280 7.179 1.00 33.34 125 PRO A C 1
ATOM 967 O O . PRO A 1 125 ? -16.161 7.366 7.253 1.00 33.34 125 PRO A O 1
ATOM 970 N N . PHE A 1 126 ? -17.115 5.610 8.262 1.00 31.55 126 PHE A N 1
ATOM 971 C CA . PHE A 1 126 ? -16.632 5.921 9.599 1.00 31.55 126 PHE A CA 1
ATOM 972 C C . PHE A 1 126 ? -15.215 5.347 9.705 1.00 31.55 126 PHE A C 1
ATOM 974 O O . PHE A 1 126 ? -15.016 4.179 10.028 1.00 31.55 126 PHE A O 1
ATOM 981 N N . VAL A 1 127 ? -14.219 6.154 9.338 1.00 33.00 127 VAL A N 1
ATOM 982 C CA . VAL A 1 127 ? -12.831 5.914 9.740 1.00 33.00 127 VAL A CA 1
ATOM 983 C C . VAL A 1 127 ? -12.665 6.596 11.091 1.00 33.00 127 VAL A C 1
ATOM 985 O O . VAL A 1 127 ? -12.297 7.764 11.176 1.00 33.00 127 VAL A O 1
ATOM 988 N N . GLU A 1 128 ? -13.018 5.877 12.150 1.00 26.28 128 GLU A N 1
ATOM 989 C CA . GLU A 1 128 ? -12.658 6.248 13.513 1.00 26.28 128 GLU A CA 1
ATOM 990 C C . GLU A 1 128 ? -11.227 5.762 13.751 1.00 26.28 128 GLU A C 1
ATOM 992 O O . GLU A 1 128 ? -10.975 4.579 13.971 1.00 26.28 128 GLU A O 1
ATOM 997 N N . VAL A 1 129 ? -10.265 6.678 13.627 1.00 30.39 129 VAL A N 1
ATOM 998 C CA . VAL A 1 129 ? -8.931 6.475 14.196 1.00 30.39 129 VAL A CA 1
ATOM 999 C C . VAL A 1 129 ? -9.058 6.810 15.676 1.0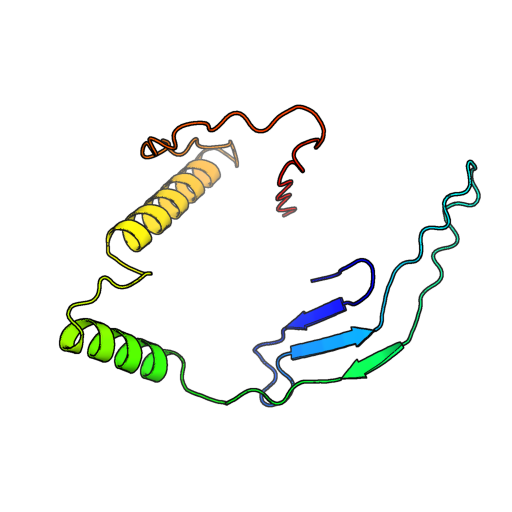0 30.39 129 VAL A C 1
ATOM 1001 O O . VAL A 1 129 ? -8.972 7.974 16.063 1.00 30.39 129 VAL A O 1
ATOM 1004 N N . ALA A 1 130 ? -9.334 5.796 16.492 1.00 27.42 130 ALA A N 1
ATOM 1005 C CA . ALA A 1 130 ? -9.113 5.896 17.925 1.00 27.42 130 ALA A CA 1
ATOM 1006 C C . ALA A 1 130 ? -7.595 5.904 18.163 1.00 27.42 130 ALA A C 1
ATOM 1008 O O . ALA A 1 130 ? -6.891 5.001 17.700 1.00 27.42 130 ALA A O 1
ATOM 1009 N N . ALA A 1 131 ? -7.118 6.971 18.803 1.00 32.44 131 ALA A N 1
ATOM 1010 C CA . ALA A 1 131 ? -5.775 7.063 19.365 1.00 32.44 131 ALA A CA 1
ATOM 1011 C C . ALA A 1 131 ? -5.632 6.155 20.594 1.00 32.44 131 ALA A C 1
ATOM 1013 O O . ALA A 1 131 ? -6.660 5.930 21.276 1.00 32.44 131 ALA A O 1
#